Protein AF-A0A9E1K4U1-F1 (afdb_monomer)

Sequence (122 aa):
MTLLNNILPEIRRSKLKTLLKRDQIVRVLEAHNGLSGIIANNARVEGQTNEVQVQREFDAIWESSLTDSASKGHPDIEVISFDSRLQSINEILVNTEVGQNYGSVLENVKNVPIIFDSDQNT

pLDDT: mean 82.98, std 15.94, range [36.84, 95.88]

Solvent-accessible surface area (backbone atoms only — not comparable to full-atom values): 7308 Å² total; per-residue (Å²): 134,58,101,72,63,89,73,56,70,67,57,35,52,52,50,46,56,52,51,73,69,43,101,57,89,79,40,67,35,72,32,65,33,32,68,43,26,37,47,40,69,65,48,68,48,78,48,70,55,96,90,39,81,42,77,47,59,46,61,30,36,32,33,46,62,56,51,42,23,46,76,73,75,38,72,77,72,78,76,66,50,69,69,58,51,52,46,37,52,48,39,22,46,54,51,47,60,34,41,74,62,88,87,46,86,56,92,74,59,79,69,64,27,78,47,66,66,70,87,68,87,123

Structure (mmCIF, N/CA/C/O backbone):
data_AF-A0A9E1K4U1-F1
#
_entry.id   AF-A0A9E1K4U1-F1
#
loop_
_atom_site.group_PDB
_atom_site.id
_atom_site.type_symbol
_atom_site.label_atom_id
_atom_site.label_alt_id
_atom_site.label_comp_id
_atom_site.label_asym_id
_atom_site.label_entity_id
_atom_site.label_seq_id
_atom_site.pdbx_PDB_ins_code
_atom_site.Cartn_x
_atom_site.Cartn_y
_atom_site.Cartn_z
_atom_site.occupancy
_atom_site.B_iso_or_equiv
_atom_site.auth_seq_id
_atom_site.auth_comp_id
_atom_site.auth_asym_id
_atom_site.auth_atom_id
_atom_site.pdbx_PDB_model_num
ATOM 1 N N . MET A 1 1 ? 11.785 -14.993 -0.255 1.00 37.97 1 MET A N 1
ATOM 2 C CA . MET A 1 1 ? 11.819 -14.657 1.181 1.00 37.97 1 MET A CA 1
ATOM 3 C C . MET A 1 1 ? 13.282 -14.482 1.565 1.00 37.97 1 MET A C 1
ATOM 5 O O . MET A 1 1 ? 13.972 -15.458 1.821 1.00 37.97 1 MET A O 1
ATOM 9 N N . THR A 1 2 ? 13.803 -13.268 1.429 1.00 36.84 2 THR A N 1
ATOM 10 C CA . THR A 1 2 ? 15.155 -12.900 1.875 1.00 36.84 2 THR A CA 1
ATOM 11 C C . THR A 1 2 ? 15.116 -12.660 3.383 1.00 36.84 2 THR A C 1
ATOM 13 O O . THR A 1 2 ? 14.102 -12.194 3.891 1.00 36.84 2 THR A O 1
ATOM 16 N N . LEU A 1 3 ? 16.215 -12.937 4.091 1.00 46.34 3 LEU A N 1
ATOM 17 C CA . LEU A 1 3 ? 16.369 -12.801 5.556 1.00 46.34 3 LEU A CA 1
ATOM 18 C C . LEU A 1 3 ? 16.102 -11.385 6.126 1.00 46.34 3 LEU A C 1
ATOM 20 O O . LEU A 1 3 ? 16.249 -11.169 7.323 1.00 46.34 3 LEU A O 1
ATOM 24 N N . LEU A 1 4 ? 15.742 -10.422 5.275 1.00 54.44 4 LEU A N 1
ATOM 25 C CA . LEU A 1 4 ? 15.405 -9.045 5.630 1.00 54.44 4 LEU A CA 1
ATOM 26 C C . LEU A 1 4 ? 13.891 -8.827 5.806 1.00 54.44 4 LEU A C 1
ATOM 28 O O . LEU A 1 4 ? 13.509 -7.927 6.543 1.00 54.44 4 LEU A O 1
ATOM 32 N N . ASN A 1 5 ? 13.033 -9.661 5.202 1.00 56.22 5 ASN A N 1
ATOM 33 C CA . ASN A 1 5 ? 11.575 -9.517 5.299 1.00 56.22 5 ASN A CA 1
ATOM 34 C C . ASN A 1 5 ? 11.003 -10.579 6.242 1.00 56.22 5 ASN A C 1
ATOM 36 O O . ASN A 1 5 ? 10.775 -11.726 5.849 1.00 56.22 5 ASN A O 1
ATOM 40 N N . ASN A 1 6 ? 10.762 -10.187 7.493 1.00 68.31 6 ASN A N 1
ATOM 41 C CA . ASN A 1 6 ? 10.252 -11.078 8.542 1.00 68.31 6 ASN A CA 1
ATOM 42 C C . ASN A 1 6 ? 8.723 -11.217 8.539 1.00 68.31 6 ASN A C 1
ATOM 44 O O . ASN A 1 6 ? 8.168 -11.953 9.356 1.00 68.31 6 ASN A O 1
ATOM 48 N N . ILE A 1 7 ? 8.022 -10.520 7.642 1.00 76.38 7 ILE A N 1
ATOM 49 C CA . ILE A 1 7 ? 6.566 -10.586 7.551 1.00 76.38 7 ILE A CA 1
ATOM 50 C C . ILE A 1 7 ? 6.155 -11.442 6.354 1.00 76.38 7 ILE A C 1
ATOM 52 O O . ILE A 1 7 ? 6.415 -11.119 5.194 1.00 76.38 7 ILE A O 1
ATOM 56 N N . LEU A 1 8 ? 5.432 -12.521 6.647 1.00 84.56 8 LEU A N 1
ATOM 57 C CA . LEU A 1 8 ? 4.878 -13.409 5.633 1.00 84.56 8 LEU A CA 1
ATOM 58 C C . LEU A 1 8 ? 3.731 -12.736 4.852 1.00 84.56 8 LEU A C 1
ATOM 60 O O . LEU A 1 8 ? 2.877 -12.079 5.465 1.00 84.56 8 LEU A O 1
ATOM 64 N N . PRO A 1 9 ? 3.632 -12.940 3.523 1.00 86.00 9 PRO A N 1
ATOM 65 C CA . PRO A 1 9 ? 2.517 -12.440 2.715 1.00 86.00 9 PRO A CA 1
ATOM 66 C C . PRO A 1 9 ? 1.131 -12.813 3.267 1.00 86.00 9 PRO A C 1
ATOM 68 O O . PRO A 1 9 ? 0.192 -12.021 3.199 1.00 86.00 9 PRO A O 1
ATOM 71 N N . GLU A 1 10 ? 0.998 -13.995 3.867 1.00 90.00 10 GLU A N 1
ATOM 72 C CA . GLU A 1 10 ? -0.232 -14.501 4.486 1.00 90.00 10 GLU A CA 1
ATOM 73 C C . GLU A 1 10 ? -0.722 -13.582 5.613 1.00 90.00 10 GLU A C 1
ATOM 75 O O . GLU A 1 10 ? -1.925 -13.334 5.736 1.00 90.00 10 GLU A O 1
ATOM 80 N N . ILE A 1 11 ? 0.207 -13.033 6.403 1.00 89.12 11 ILE A N 1
ATOM 81 C CA . ILE A 1 11 ? -0.097 -12.124 7.514 1.00 89.12 11 ILE A CA 1
ATOM 82 C C . ILE A 1 11 ? -0.676 -10.818 6.961 1.00 89.12 11 ILE A C 1
ATOM 84 O O . ILE A 1 11 ? -1.719 -10.356 7.430 1.00 89.12 11 ILE A O 1
ATOM 88 N N . ARG A 1 12 ? -0.059 -10.255 5.913 1.00 89.38 12 ARG A N 1
ATOM 89 C CA . ARG A 1 12 ? -0.558 -9.041 5.241 1.00 89.38 12 ARG A CA 1
ATOM 90 C C . ARG A 1 12 ? -1.929 -9.238 4.621 1.00 89.38 12 ARG A C 1
ATOM 92 O O . ARG A 1 12 ? -2.818 -8.415 4.838 1.00 89.38 12 ARG A O 1
ATOM 99 N N . ARG A 1 13 ? -2.124 -10.344 3.896 1.00 92.8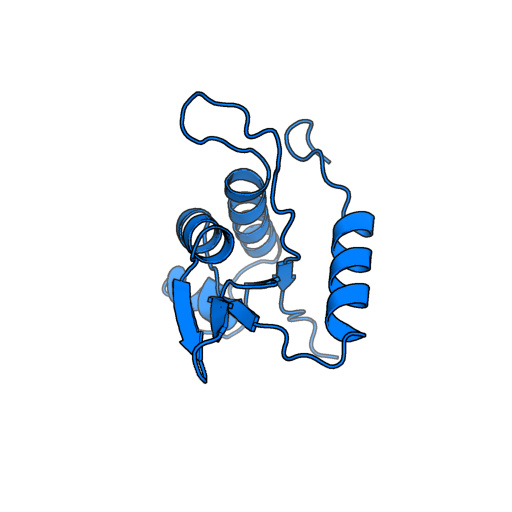8 13 ARG A N 1
ATOM 100 C CA . ARG A 1 13 ? -3.419 -10.673 3.280 1.00 92.88 13 ARG A CA 1
ATOM 101 C C . ARG A 1 13 ? -4.514 -10.827 4.334 1.00 92.88 13 ARG A C 1
ATOM 103 O O . ARG A 1 13 ? -5.618 -10.320 4.147 1.00 92.88 13 ARG A O 1
ATOM 110 N N . SER A 1 14 ? -4.212 -11.471 5.463 1.00 93.38 14 SER A N 1
ATOM 111 C CA . SER A 1 14 ? -5.151 -11.600 6.585 1.00 93.38 14 SER A CA 1
ATOM 112 C C . SER A 1 14 ? -5.516 -10.241 7.198 1.00 93.38 14 SER A C 1
ATOM 114 O O . SER A 1 14 ? -6.691 -9.965 7.469 1.00 93.38 14 SER A O 1
ATOM 116 N N . LYS A 1 15 ? -4.531 -9.348 7.353 1.00 92.44 15 LYS A N 1
ATOM 117 C CA . LYS A 1 15 ? -4.756 -7.987 7.849 1.00 92.44 15 LYS A CA 1
ATOM 118 C C . LYS A 1 15 ? -5.634 -7.170 6.901 1.00 92.44 15 LYS A C 1
ATOM 120 O O . LYS A 1 15 ? -6.614 -6.590 7.362 1.00 92.44 15 LYS A O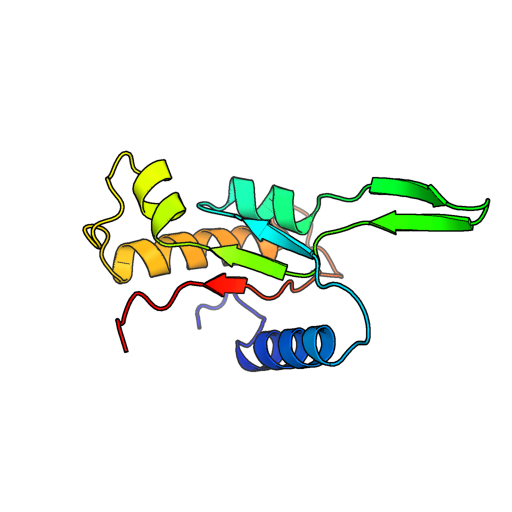 1
ATOM 125 N N . LEU A 1 16 ? -5.360 -7.194 5.595 1.00 94.25 16 LEU A N 1
ATOM 126 C CA . LEU A 1 16 ? -6.208 -6.537 4.594 1.00 94.25 16 LEU A CA 1
ATOM 127 C C . LEU A 1 16 ? -7.641 -7.082 4.625 1.00 94.25 16 LEU A C 1
ATOM 129 O O . LEU A 1 16 ? -8.593 -6.311 4.683 1.00 94.25 16 LEU A O 1
ATOM 133 N N . LYS A 1 17 ? -7.807 -8.409 4.687 1.00 95.12 17 LYS A N 1
ATOM 134 C CA . LYS A 1 17 ? -9.127 -9.047 4.820 1.00 95.12 17 LYS A CA 1
ATOM 135 C C . LYS A 1 17 ? -9.877 -8.571 6.065 1.00 95.12 17 LYS A C 1
ATOM 137 O O . LYS A 1 17 ? -11.095 -8.451 6.036 1.00 95.12 17 LYS A O 1
ATOM 142 N N . THR A 1 18 ? -9.162 -8.324 7.159 1.00 94.88 18 THR A N 1
ATOM 143 C CA . THR A 1 18 ? -9.746 -7.804 8.399 1.00 94.88 18 THR A CA 1
ATOM 144 C C . THR A 1 18 ? -10.152 -6.342 8.248 1.00 94.88 18 THR A C 1
ATOM 146 O O . THR A 1 18 ? -11.244 -5.991 8.677 1.00 94.88 18 THR A O 1
ATOM 149 N N . LEU A 1 19 ? -9.319 -5.512 7.609 1.00 94.06 19 LEU A N 1
ATOM 150 C CA . LEU A 1 19 ? -9.633 -4.111 7.309 1.00 94.06 19 LEU A CA 1
ATOM 151 C C . LEU A 1 19 ? -10.887 -3.990 6.436 1.00 94.06 19 LEU A C 1
ATOM 153 O O . LEU A 1 19 ? -11.806 -3.272 6.803 1.00 94.06 19 LEU A O 1
ATOM 157 N N . LEU A 1 20 ? -10.972 -4.769 5.354 1.00 94.06 20 LEU A N 1
ATOM 158 C CA . LEU A 1 20 ? -12.113 -4.763 4.428 1.00 94.06 20 LEU A CA 1
ATOM 159 C C . LEU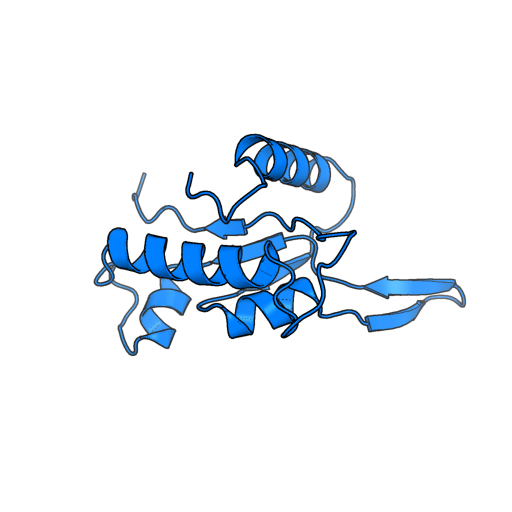 A 1 20 ? -13.419 -5.294 5.039 1.00 94.06 20 LEU A C 1
ATOM 161 O O . LEU A 1 20 ? -14.494 -5.035 4.512 1.00 94.06 20 LEU A O 1
ATOM 165 N N . LYS A 1 21 ? -13.343 -6.066 6.129 1.00 95.75 21 LYS A N 1
ATOM 166 C CA . LYS A 1 21 ? -14.520 -6.569 6.855 1.00 95.75 21 LYS A CA 1
ATOM 167 C C . LYS A 1 21 ? -15.058 -5.592 7.898 1.00 95.75 21 LYS A C 1
ATOM 169 O O . LYS A 1 21 ? -16.126 -5.846 8.452 1.00 95.75 21 LYS A O 1
ATOM 174 N N . ARG A 1 22 ? -14.304 -4.547 8.241 1.00 92.94 22 ARG A N 1
ATOM 175 C CA . ARG A 1 22 ? -14.757 -3.530 9.194 1.00 92.94 22 ARG A CA 1
ATOM 176 C C . ARG A 1 22 ? -15.757 -2.615 8.498 1.00 92.94 22 ARG A C 1
ATOM 178 O O . ARG A 1 22 ? -15.594 -2.305 7.326 1.00 92.94 22 ARG A O 1
ATOM 185 N N . ASP A 1 23 ? -16.741 -2.131 9.246 1.00 84.69 23 ASP A N 1
ATOM 186 C CA . ASP A 1 23 ? -17.700 -1.126 8.772 1.00 84.69 23 ASP A CA 1
ATOM 187 C C . ASP A 1 23 ? -17.080 0.287 8.819 1.00 84.69 23 ASP A C 1
ATOM 189 O O . ASP A 1 23 ? -17.559 1.204 9.484 1.00 84.69 23 ASP A O 1
ATOM 193 N N . GLN A 1 24 ? -15.891 0.423 8.225 1.00 89.19 24 GLN A N 1
ATOM 194 C CA . GLN A 1 24 ? -15.080 1.636 8.227 1.00 89.19 24 GLN A CA 1
ATOM 195 C C . GLN A 1 24 ? -14.373 1.800 6.882 1.00 89.19 24 GLN A C 1
ATOM 197 O O . GLN A 1 24 ? -13.974 0.830 6.243 1.00 89.19 24 GLN A O 1
ATOM 202 N N . ILE A 1 25 ? -14.174 3.054 6.477 1.00 91.88 25 ILE A N 1
ATOM 203 C CA . ILE A 1 25 ? -13.410 3.387 5.272 1.00 91.88 25 ILE A CA 1
ATOM 204 C C . ILE A 1 25 ? -11.944 3.000 5.485 1.00 91.88 25 ILE A C 1
ATOM 206 O O . ILE A 1 25 ? -11.304 3.512 6.405 1.00 91.88 25 ILE A O 1
ATOM 210 N N . VAL A 1 26 ? -11.417 2.160 4.593 1.00 94.62 26 VAL A N 1
ATOM 211 C CA . VAL A 1 26 ? -9.986 1.850 4.498 1.00 94.62 26 VAL A CA 1
ATOM 212 C C . VAL A 1 26 ? -9.301 2.978 3.731 1.00 94.62 26 VAL A C 1
ATOM 214 O O . VAL A 1 26 ? -9.620 3.224 2.567 1.00 94.62 26 VAL A O 1
ATOM 217 N N . ARG A 1 27 ? -8.370 3.684 4.376 1.00 95.06 27 ARG A N 1
ATOM 218 C CA . ARG A 1 27 ? -7.596 4.756 3.736 1.00 95.06 27 ARG A CA 1
ATOM 219 C C . ARG A 1 27 ? -6.318 4.187 3.155 1.00 95.06 27 ARG A C 1
ATOM 221 O O . ARG A 1 27 ? -5.502 3.625 3.880 1.00 95.06 27 ARG A O 1
ATOM 228 N N . VAL A 1 28 ? -6.132 4.379 1.860 1.00 95.81 28 VAL A N 1
ATOM 229 C CA . VAL A 1 28 ? -4.969 3.879 1.129 1.00 95.81 28 VAL A CA 1
ATOM 230 C C . VAL A 1 28 ? -4.217 5.069 0.548 1.00 95.81 28 VAL A C 1
ATOM 232 O O . VAL A 1 28 ? -4.854 5.980 0.020 1.00 95.81 28 VAL A O 1
ATOM 235 N N . LEU A 1 29 ? -2.888 5.087 0.680 1.00 95.88 29 LEU A N 1
ATOM 236 C CA . LEU A 1 29 ? -2.038 6.067 0.000 1.00 95.88 29 LEU A CA 1
ATOM 237 C C . LEU A 1 29 ? -1.166 5.370 -1.033 1.00 95.88 29 LEU A C 1
ATOM 239 O O . LEU A 1 29 ? -0.652 4.281 -0.787 1.00 95.88 29 LEU A O 1
ATOM 243 N N . GLU A 1 30 ? -0.997 6.024 -2.170 1.00 95.12 30 GLU A N 1
ATOM 244 C CA . GLU A 1 30 ? -0.155 5.528 -3.244 1.00 95.12 30 GLU A CA 1
ATOM 245 C C . GLU A 1 30 ? 1.339 5.682 -2.927 1.00 95.12 30 GLU A C 1
ATOM 247 O O . GLU A 1 30 ? 1.771 6.704 -2.386 1.00 95.12 30 GLU A O 1
ATOM 252 N N . ALA A 1 31 ? 2.128 4.668 -3.274 1.00 94.94 31 ALA A N 1
ATOM 253 C CA . ALA A 1 31 ? 3.581 4.679 -3.196 1.00 94.94 31 ALA A CA 1
ATOM 254 C C . ALA A 1 31 ? 4.182 4.027 -4.445 1.00 94.94 31 ALA A C 1
ATOM 256 O O . ALA A 1 31 ? 3.719 2.986 -4.894 1.00 94.94 31 ALA A O 1
ATOM 257 N N . HIS A 1 32 ? 5.245 4.636 -4.964 1.00 92.31 32 HIS A N 1
ATOM 258 C CA . HIS A 1 32 ? 5.936 4.243 -6.200 1.00 92.31 32 HIS A CA 1
ATOM 259 C C . HIS A 1 32 ? 7.462 4.114 -5.997 1.00 92.31 32 HIS A C 1
ATOM 261 O O . HIS A 1 32 ? 8.220 4.020 -6.954 1.00 92.31 32 HIS A O 1
ATOM 267 N N . ASN A 1 33 ? 7.940 4.174 -4.745 1.00 91.62 33 ASN A N 1
ATOM 268 C CA . ASN A 1 33 ? 9.329 3.919 -4.328 1.00 91.62 33 ASN A CA 1
ATOM 269 C C . ASN A 1 33 ? 9.427 3.810 -2.791 1.00 91.62 33 ASN A C 1
ATOM 271 O O . ASN A 1 33 ? 8.471 4.104 -2.067 1.00 91.62 33 ASN A O 1
ATOM 275 N N . GLY A 1 34 ? 10.606 3.461 -2.266 1.00 89.81 34 GLY A N 1
ATOM 276 C CA . GLY A 1 34 ? 10.839 3.355 -0.818 1.00 89.81 34 GLY A CA 1
ATOM 277 C C . GLY A 1 34 ? 10.492 4.620 -0.013 1.00 89.81 34 GLY A C 1
ATOM 278 O O . GLY A 1 34 ? 9.901 4.516 1.061 1.00 89.81 34 GLY A O 1
ATOM 279 N N . LEU A 1 35 ? 10.790 5.818 -0.534 1.00 91.56 35 LEU A N 1
ATOM 280 C CA . LEU A 1 35 ? 10.528 7.088 0.160 1.00 91.56 35 LEU A CA 1
ATOM 281 C C . LEU A 1 35 ? 9.026 7.360 0.322 1.00 91.56 35 LEU A C 1
ATOM 283 O O . LEU A 1 35 ? 8.562 7.665 1.422 1.00 91.56 35 LEU A O 1
ATOM 287 N N . SER A 1 36 ? 8.261 7.230 -0.762 1.00 93.94 36 SER A N 1
ATOM 288 C CA . SER A 1 36 ? 6.799 7.357 -0.723 1.00 93.94 36 SER A CA 1
ATOM 289 C C . SER A 1 36 ? 6.165 6.284 0.171 1.00 93.94 36 SER A C 1
ATOM 291 O O . SER A 1 36 ? 5.245 6.594 0.927 1.00 93.94 36 SER A O 1
ATOM 293 N N . GLY A 1 37 ? 6.731 5.071 0.198 1.00 92.50 37 GLY A N 1
ATOM 294 C CA . GLY A 1 37 ? 6.355 4.010 1.134 1.00 92.50 37 GLY A CA 1
ATOM 295 C C . GLY A 1 37 ? 6.525 4.402 2.607 1.00 92.50 37 GLY A C 1
ATOM 296 O O . GLY A 1 37 ? 5.599 4.226 3.401 1.00 92.50 37 GLY A O 1
ATOM 297 N N . ILE A 1 38 ? 7.669 4.992 2.978 1.00 90.69 38 ILE A N 1
ATOM 298 C CA . ILE A 1 38 ? 7.923 5.500 4.341 1.00 90.69 38 ILE A CA 1
ATOM 299 C C . ILE A 1 38 ? 6.900 6.576 4.716 1.00 90.69 38 ILE A C 1
ATOM 301 O O . ILE A 1 38 ? 6.347 6.543 5.819 1.00 90.69 38 ILE A O 1
ATOM 305 N N . ILE A 1 39 ? 6.635 7.521 3.807 1.00 92.12 39 ILE A N 1
ATOM 306 C CA . ILE A 1 39 ? 5.666 8.599 4.035 1.00 92.12 39 ILE A CA 1
ATOM 307 C C . ILE A 1 39 ? 4.273 8.009 4.266 1.00 92.12 39 ILE A C 1
ATOM 309 O O . ILE A 1 39 ? 3.657 8.309 5.286 1.00 92.12 39 ILE A O 1
ATOM 313 N N . ALA A 1 40 ? 3.800 7.131 3.380 1.00 93.81 40 ALA A N 1
ATOM 314 C CA . ALA A 1 40 ? 2.500 6.476 3.509 1.00 93.81 40 ALA A CA 1
ATOM 315 C C . ALA A 1 40 ? 2.368 5.684 4.820 1.00 93.81 40 ALA A C 1
ATOM 317 O O . ALA A 1 40 ? 1.336 5.741 5.490 1.00 93.81 40 ALA A O 1
ATOM 318 N N . ASN A 1 41 ? 3.428 4.977 5.218 1.00 91.19 41 ASN A N 1
ATOM 319 C CA . ASN A 1 41 ? 3.434 4.163 6.429 1.00 91.19 41 ASN A CA 1
ATOM 320 C C . ASN A 1 41 ? 3.343 5.010 7.711 1.00 91.19 41 ASN A C 1
ATOM 322 O O . ASN A 1 41 ? 2.596 4.650 8.629 1.00 91.19 41 ASN A O 1
ATOM 326 N N . ASN A 1 42 ? 4.081 6.125 7.757 1.00 89.69 42 ASN A N 1
ATOM 327 C CA . ASN A 1 42 ? 4.295 6.927 8.966 1.00 89.69 42 ASN A CA 1
ATOM 328 C C . ASN A 1 42 ? 3.401 8.172 9.066 1.00 89.69 42 ASN A C 1
ATOM 330 O O . ASN A 1 42 ? 3.290 8.744 10.151 1.00 89.69 42 ASN A O 1
ATOM 334 N N . ALA A 1 43 ? 2.778 8.611 7.968 1.00 92.44 43 ALA A N 1
ATOM 335 C CA . ALA A 1 43 ? 1.907 9.778 7.972 1.00 92.44 43 ALA A CA 1
ATOM 336 C C . ALA A 1 43 ? 0.742 9.584 8.952 1.00 92.44 43 ALA A C 1
ATOM 338 O O . ALA A 1 43 ? -0.067 8.657 8.839 1.00 92.44 43 ALA A O 1
ATOM 339 N N . ARG A 1 44 ? 0.670 10.499 9.917 1.00 92.00 44 ARG A N 1
ATOM 340 C CA . ARG A 1 44 ? -0.303 10.498 11.001 1.00 92.00 44 ARG A CA 1
ATOM 341 C C . ARG A 1 44 ? -0.714 11.928 11.295 1.00 92.00 44 ARG A C 1
ATOM 343 O O . ARG A 1 44 ? 0.135 12.799 11.461 1.00 92.00 44 ARG A O 1
ATOM 350 N N . VAL A 1 45 ? -2.017 12.151 11.382 1.00 93.12 45 VAL A N 1
ATOM 351 C CA . VAL A 1 45 ? -2.598 13.437 11.765 1.00 93.12 45 VAL A CA 1
ATOM 352 C C . VAL A 1 45 ? -3.470 13.226 12.990 1.00 93.12 45 VAL A C 1
ATOM 354 O O . VAL A 1 45 ? -4.362 12.377 12.989 1.00 93.12 45 VAL A O 1
ATOM 357 N N . GLU A 1 46 ? -3.208 14.008 14.027 1.00 94.31 46 GLU A N 1
ATOM 358 C CA . GLU A 1 46 ? -4.075 14.131 15.194 1.00 94.31 46 GLU A CA 1
ATOM 359 C C . GLU A 1 46 ? -4.982 15.350 15.020 1.00 94.31 46 GLU A C 1
ATOM 361 O O . GLU A 1 46 ? -4.569 16.382 14.487 1.00 94.31 46 GLU A O 1
ATOM 366 N N . GLY A 1 47 ? -6.229 15.238 15.456 1.00 90.94 47 GLY A N 1
ATOM 367 C CA . GLY A 1 47 ? -7.181 16.338 15.433 1.00 90.94 47 GLY A CA 1
ATOM 368 C C . GLY A 1 47 ? -8.387 16.053 16.313 1.00 90.94 47 GLY A C 1
ATOM 369 O O . GLY A 1 47 ? -8.434 15.052 17.022 1.00 90.94 47 GLY A O 1
ATOM 370 N N . GLN A 1 48 ? -9.387 16.926 16.244 1.00 91.38 48 GLN A N 1
ATOM 371 C CA . GLN A 1 48 ? -10.630 16.776 16.994 1.00 91.38 48 GLN A CA 1
ATOM 372 C C . GLN A 1 48 ? -11.830 16.766 16.049 1.00 91.38 48 GLN A C 1
ATOM 374 O O . GLN A 1 48 ? -11.904 17.555 15.106 1.00 91.38 48 GLN A O 1
ATOM 379 N N . THR A 1 49 ? -12.786 15.877 16.303 1.00 88.25 49 THR A N 1
ATOM 380 C CA . THR A 1 49 ? -14.107 15.892 15.665 1.00 88.25 49 THR A CA 1
ATOM 381 C C . THR A 1 49 ? -15.161 15.801 16.757 1.00 88.25 49 THR A C 1
ATOM 383 O O . THR A 1 49 ? -15.090 14.908 17.594 1.00 88.25 49 THR A O 1
ATOM 386 N N . ASN A 1 50 ? -16.106 16.744 16.793 1.00 90.62 50 ASN A N 1
ATOM 387 C CA . ASN A 1 50 ? -17.126 16.818 17.847 1.00 90.62 50 ASN A CA 1
ATOM 388 C C . ASN A 1 50 ? -16.527 16.701 19.265 1.00 90.62 50 ASN A C 1
ATOM 390 O O . ASN A 1 50 ? -17.017 15.921 20.074 1.00 90.62 50 ASN A O 1
ATOM 394 N N . GLU A 1 51 ? -15.419 17.409 19.524 1.00 91.38 51 GLU A N 1
ATOM 395 C CA . GLU A 1 51 ? -14.666 17.389 20.798 1.00 91.38 51 GLU A CA 1
ATOM 396 C C . GLU A 1 51 ? -13.986 16.048 21.151 1.00 91.38 51 GLU A C 1
ATOM 398 O O . GLU A 1 51 ? -13.291 15.941 22.161 1.00 91.38 51 GLU A O 1
ATOM 403 N N . VAL A 1 52 ? -14.096 15.033 20.291 1.00 91.44 52 VAL A N 1
ATOM 404 C CA . VAL A 1 52 ? -13.408 13.746 20.431 1.00 91.44 52 VAL A CA 1
ATOM 405 C C . VAL A 1 52 ? -12.077 13.792 19.688 1.00 91.44 52 VAL A C 1
ATOM 407 O O . VAL A 1 52 ? -12.019 14.138 18.505 1.00 91.44 52 VAL A O 1
ATOM 410 N N . GLN A 1 53 ? -10.998 13.412 20.376 1.00 92.06 53 GLN A N 1
ATOM 411 C CA . GLN A 1 53 ? -9.682 13.238 19.762 1.00 92.06 53 GLN A CA 1
ATOM 412 C C . GLN A 1 53 ? -9.735 12.125 18.715 1.00 92.06 53 GLN A C 1
ATOM 414 O O . GLN A 1 53 ? -10.160 11.004 18.996 1.00 92.06 53 GLN A O 1
ATOM 419 N N . VAL A 1 54 ? -9.281 12.429 17.505 1.00 91.69 54 VAL A N 1
ATOM 420 C CA . VAL A 1 54 ? -9.191 11.479 16.402 1.00 91.69 54 VAL A CA 1
ATOM 421 C C . VAL A 1 54 ? -7.792 11.473 15.823 1.00 91.69 54 VAL A C 1
ATOM 423 O O . VAL A 1 54 ? -7.198 12.509 15.537 1.00 91.69 54 VAL A O 1
ATOM 426 N N . GLN A 1 55 ? -7.290 10.268 15.603 1.00 91.25 55 GLN A N 1
ATOM 427 C CA . GLN A 1 55 ? -6.065 10.019 14.870 1.00 91.25 55 GLN A CA 1
ATOM 428 C C . GLN A 1 55 ? -6.432 9.455 13.502 1.00 91.25 55 GLN A C 1
ATOM 430 O O . GLN A 1 55 ? -7.227 8.519 13.398 1.00 91.25 55 GLN A O 1
ATOM 435 N N . ARG A 1 56 ? -5.847 10.021 12.449 1.00 91.81 56 ARG A N 1
ATOM 436 C CA . ARG A 1 56 ? -5.957 9.508 11.085 1.00 91.81 56 ARG A CA 1
ATOM 437 C C . ARG A 1 56 ? -4.584 9.102 10.586 1.00 91.81 56 ARG A C 1
ATOM 439 O O . ARG A 1 56 ? -3.619 9.848 10.717 1.00 91.81 56 ARG A O 1
ATOM 446 N N . GLU A 1 57 ? -4.539 7.929 9.987 1.00 93.50 57 GLU A N 1
ATOM 447 C CA . GLU A 1 57 ? -3.379 7.354 9.325 1.00 93.50 57 GLU A CA 1
ATOM 448 C C . GLU A 1 57 ? -3.860 6.530 8.129 1.00 93.50 57 GLU A C 1
ATOM 450 O O . GLU A 1 57 ? -5.063 6.291 7.978 1.00 93.50 57 GLU A O 1
ATOM 455 N N . PHE A 1 58 ? -2.928 6.117 7.275 1.00 95.00 58 PHE A N 1
ATOM 456 C CA . PHE A 1 58 ? -3.232 5.193 6.188 1.00 95.00 58 PHE A CA 1
ATOM 457 C C . PHE A 1 58 ? -3.203 3.747 6.687 1.00 95.00 58 PHE A C 1
ATOM 459 O O . PHE A 1 58 ? -2.310 3.349 7.446 1.00 95.00 58 PHE A O 1
ATOM 466 N N . ASP A 1 59 ? -4.203 2.985 6.256 1.00 94.56 59 ASP A N 1
ATOM 467 C CA . ASP A 1 59 ? -4.453 1.593 6.621 1.00 94.56 59 ASP A CA 1
ATOM 468 C C . ASP A 1 59 ? -3.740 0.612 5.681 1.00 94.56 59 ASP A C 1
ATOM 470 O O . ASP A 1 59 ? -3.430 -0.510 6.089 1.00 94.56 59 ASP A O 1
ATOM 474 N N . ALA A 1 60 ? -3.492 1.031 4.436 1.00 94.88 60 ALA A N 1
ATOM 475 C CA . ALA A 1 60 ? -2.816 0.272 3.388 1.00 94.88 60 ALA A CA 1
ATOM 476 C C . ALA A 1 60 ? -1.991 1.198 2.470 1.00 94.88 60 ALA A C 1
ATOM 478 O O . ALA A 1 60 ? -2.175 2.418 2.465 1.00 94.88 60 ALA A O 1
ATOM 479 N N . ILE A 1 61 ? -1.107 0.596 1.677 1.00 95.50 61 ILE A N 1
ATOM 480 C CA . ILE A 1 61 ? -0.372 1.238 0.583 1.00 95.50 61 ILE A CA 1
ATOM 481 C C . ILE A 1 61 ? -0.916 0.703 -0.745 1.00 95.50 61 ILE A C 1
ATOM 483 O O . ILE A 1 61 ? -1.180 -0.497 -0.855 1.00 95.50 61 ILE A O 1
ATOM 487 N N . TRP A 1 62 ? -1.080 1.584 -1.729 1.00 95.69 62 TRP A N 1
ATOM 488 C CA . TRP A 1 62 ? -1.417 1.236 -3.109 1.00 95.69 62 TRP A CA 1
ATOM 489 C C . TRP A 1 62 ? -0.189 1.423 -3.999 1.00 95.69 62 TRP A C 1
ATOM 491 O O . TRP A 1 62 ? 0.487 2.442 -3.902 1.00 95.69 62 TRP A O 1
ATOM 501 N N . GLU A 1 63 ? 0.097 0.459 -4.856 1.00 93.25 63 GLU A N 1
ATOM 502 C CA . GLU A 1 63 ? 1.116 0.559 -5.897 1.00 93.25 63 GLU A CA 1
ATOM 503 C C . GLU A 1 63 ? 0.402 0.359 -7.238 1.00 93.25 63 GLU A C 1
ATOM 505 O O . GLU A 1 63 ? -0.121 -0.718 -7.519 1.00 93.25 63 GLU A O 1
ATOM 510 N N . SER A 1 64 ? 0.257 1.435 -8.014 1.00 90.31 64 SER A N 1
ATOM 511 C CA . SER A 1 64 ? -0.370 1.372 -9.337 1.00 90.31 64 SER A CA 1
ATOM 512 C C . SER A 1 64 ? 0.685 1.293 -10.421 1.00 90.31 64 SER A C 1
ATOM 514 O O . SER A 1 64 ? 1.678 2.021 -10.384 1.00 90.31 64 SER A O 1
ATOM 516 N N . SER A 1 65 ? 0.402 0.505 -11.450 1.00 88.12 65 SER A N 1
ATOM 517 C CA . SER A 1 65 ? 1.185 0.482 -12.682 1.00 88.12 65 SER A CA 1
ATOM 518 C C . SER A 1 65 ? 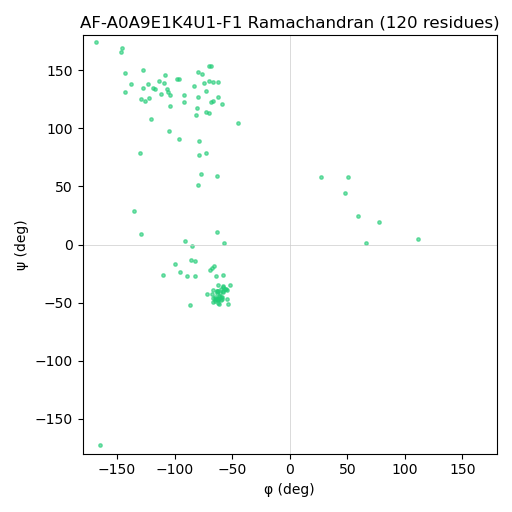1.285 1.856 -13.342 1.00 88.12 65 SER A C 1
ATOM 520 O O . SER A 1 65 ? 2.379 2.250 -13.748 1.00 88.12 65 SER A O 1
ATOM 522 N N . LEU A 1 66 ? 0.196 2.635 -13.316 1.00 89.88 66 LEU A N 1
ATOM 523 C CA . LEU A 1 66 ? 0.167 4.031 -13.756 1.00 89.88 66 LEU A CA 1
ATOM 524 C C . LEU A 1 66 ? 1.232 4.896 -13.066 1.00 89.88 66 LEU A C 1
ATOM 526 O O . LEU A 1 66 ? 1.965 5.631 -13.731 1.00 89.88 66 LEU A O 1
ATOM 530 N N . THR A 1 67 ? 1.318 4.869 -11.732 1.00 89.88 67 THR A N 1
ATOM 531 C CA . THR A 1 67 ? 2.282 5.735 -11.028 1.00 89.88 67 THR A CA 1
ATOM 532 C C . THR A 1 67 ? 3.683 5.173 -10.989 1.00 89.88 67 THR A C 1
ATOM 534 O O . THR A 1 67 ? 4.640 5.950 -11.001 1.00 89.88 67 THR A O 1
ATOM 537 N N . ASP A 1 68 ? 3.829 3.855 -11.048 1.00 89.12 68 ASP A N 1
ATOM 538 C CA . ASP A 1 68 ? 5.120 3.216 -11.238 1.00 89.12 68 ASP A CA 1
ATOM 539 C C . ASP A 1 68 ? 5.725 3.610 -12.595 1.00 89.12 68 ASP A C 1
ATOM 541 O O . ASP A 1 68 ? 6.858 4.100 -12.641 1.00 89.12 68 ASP A O 1
ATOM 545 N N . SER A 1 69 ? 4.952 3.541 -13.688 1.00 90.31 69 SER A N 1
ATOM 546 C CA . SER A 1 69 ? 5.404 3.985 -15.010 1.00 90.31 69 SER A CA 1
ATOM 547 C C . SER A 1 69 ? 5.660 5.491 -15.047 1.00 90.31 69 SER A C 1
ATOM 549 O O . SER A 1 69 ? 6.730 5.918 -15.489 1.00 90.31 69 SER A O 1
ATOM 551 N N . ALA A 1 70 ? 4.737 6.306 -14.525 1.00 91.75 70 ALA A N 1
ATOM 552 C CA . ALA A 1 70 ? 4.875 7.759 -14.529 1.00 91.75 70 ALA A CA 1
ATOM 553 C C . ALA A 1 70 ? 6.095 8.230 -13.722 1.00 91.75 70 ALA A C 1
ATOM 555 O O . ALA A 1 70 ? 6.817 9.121 -14.173 1.00 91.75 70 ALA A O 1
ATOM 556 N N . SER A 1 71 ? 6.379 7.607 -12.571 1.00 91.12 71 SER A N 1
ATOM 557 C CA . SER A 1 71 ? 7.551 7.937 -11.744 1.00 91.12 71 SER A CA 1
ATOM 558 C C . SER A 1 71 ? 8.880 7.655 -12.455 1.00 91.12 71 SER A C 1
ATOM 560 O O . SER A 1 71 ? 9.878 8.331 -12.204 1.00 91.12 71 SER A O 1
ATOM 562 N N . LYS A 1 72 ? 8.870 6.704 -13.395 1.00 91.38 72 LYS A N 1
ATOM 563 C CA . LYS A 1 72 ? 9.999 6.337 -14.257 1.00 91.38 72 LYS A CA 1
ATOM 564 C C . LYS A 1 72 ? 10.017 7.122 -15.579 1.00 91.38 72 LYS A C 1
ATOM 566 O O . LYS A 1 72 ? 10.888 6.893 -16.411 1.00 91.38 72 LYS A O 1
ATOM 571 N N . GLY A 1 73 ? 9.086 8.061 -15.781 1.00 92.38 73 GLY A N 1
ATOM 572 C CA . GLY A 1 73 ? 8.986 8.873 -16.999 1.00 92.38 73 GLY A CA 1
ATOM 573 C C . GLY A 1 73 ? 8.354 8.146 -18.191 1.00 92.38 73 GLY A C 1
ATOM 574 O O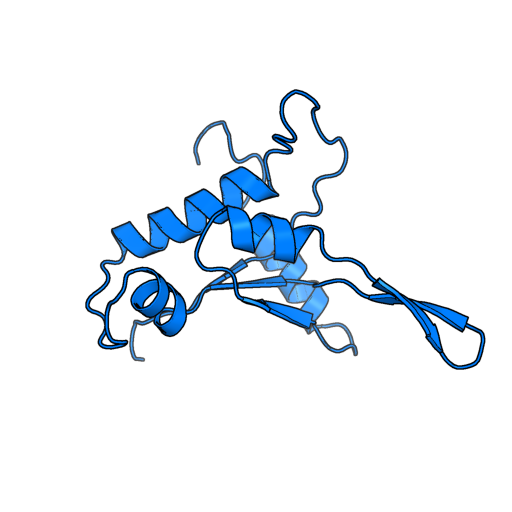 . GLY A 1 73 ? 8.544 8.562 -19.334 1.00 92.38 73 GLY A O 1
ATOM 575 N N . HIS A 1 74 ? 7.615 7.066 -17.938 1.00 91.06 74 HIS A N 1
ATOM 576 C CA . HIS A 1 74 ? 6.984 6.233 -18.953 1.00 91.06 74 HIS A CA 1
ATOM 577 C C . HIS A 1 74 ? 5.454 6.403 -18.989 1.00 91.06 74 HIS A C 1
ATOM 579 O O . HIS A 1 74 ? 4.826 6.594 -17.944 1.00 91.06 74 HIS A O 1
ATOM 585 N N . P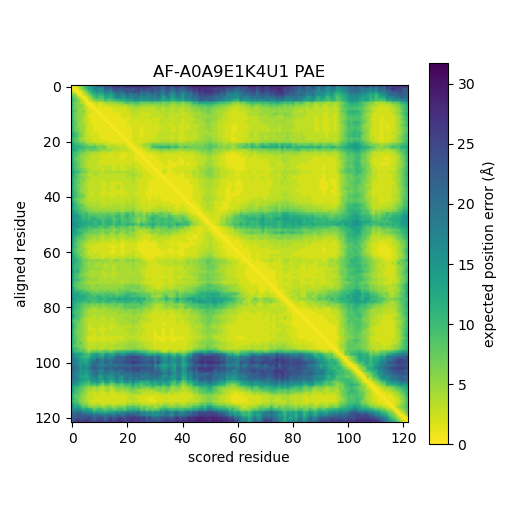RO A 1 75 ? 4.829 6.304 -20.178 1.00 87.62 75 PRO A N 1
ATOM 586 C CA . PRO A 1 75 ? 3.376 6.242 -20.291 1.00 87.62 75 PRO A CA 1
ATOM 587 C C . PRO A 1 75 ? 2.827 4.920 -19.734 1.00 87.62 75 PRO A C 1
ATOM 589 O O . PRO A 1 75 ? 3.510 3.894 -19.761 1.00 87.62 75 PRO A O 1
ATOM 592 N N . ASP A 1 76 ? 1.578 4.952 -19.277 1.00 84.25 76 ASP A N 1
ATOM 593 C CA . ASP A 1 76 ? 0.849 3.797 -18.743 1.00 84.25 76 ASP A CA 1
ATOM 594 C C . ASP A 1 76 ? 0.323 2.898 -19.874 1.00 84.25 76 ASP A C 1
ATOM 596 O O . ASP A 1 76 ? -0.824 2.988 -20.307 1.00 84.25 76 ASP A O 1
ATOM 600 N N . ILE A 1 77 ? 1.236 2.121 -20.455 1.00 84.06 77 ILE A N 1
ATOM 601 C CA . ILE A 1 77 ? 0.986 1.195 -21.574 1.00 84.06 77 ILE A CA 1
ATOM 602 C C . ILE A 1 77 ? 1.659 -0.165 -21.336 1.00 84.06 77 ILE A C 1
ATOM 604 O O . ILE A 1 77 ? 2.109 -0.809 -22.282 1.00 84.06 77 ILE A O 1
ATOM 608 N N . GLU A 1 78 ? 1.819 -0.556 -20.067 1.00 79.50 78 GLU A N 1
ATOM 609 C CA . GLU A 1 78 ? 2.478 -1.811 -19.657 1.00 79.50 78 GLU A CA 1
ATOM 610 C C . GLU A 1 78 ? 3.941 -1.942 -20.134 1.00 79.50 78 GLU A C 1
ATOM 612 O O . GLU A 1 78 ? 4.492 -3.035 -20.250 1.00 79.50 78 GLU A O 1
ATOM 617 N N . VAL A 1 79 ? 4.614 -0.814 -20.396 1.00 84.94 79 VAL A N 1
ATOM 618 C CA . VAL A 1 79 ? 6.029 -0.805 -20.814 1.00 84.94 79 VAL A CA 1
ATOM 619 C C . VAL A 1 79 ? 6.973 -1.230 -19.682 1.00 84.94 79 VAL A C 1
ATOM 621 O O . VAL A 1 79 ? 8.099 -1.666 -19.931 1.00 84.94 79 VAL A O 1
ATOM 624 N N . ILE A 1 80 ? 6.524 -1.105 -18.431 1.00 83.75 80 ILE A N 1
ATOM 625 C CA . ILE A 1 80 ? 7.293 -1.512 -17.259 1.00 83.75 80 ILE A CA 1
ATOM 626 C C . ILE A 1 80 ? 7.185 -3.024 -17.067 1.00 83.75 80 ILE A C 1
ATOM 628 O O . ILE A 1 80 ? 6.095 -3.588 -16.988 1.00 83.75 80 ILE A O 1
ATOM 632 N N . SER A 1 81 ? 8.337 -3.687 -16.962 1.00 86.69 81 SER A N 1
ATOM 633 C CA . SER A 1 81 ? 8.389 -5.130 -16.752 1.00 86.69 81 SER A CA 1
ATOM 634 C C . SER A 1 81 ? 7.913 -5.524 -15.354 1.00 86.69 81 SER A C 1
ATOM 636 O O . SER A 1 81 ? 8.070 -4.788 -14.377 1.00 86.69 81 SER A O 1
ATOM 638 N N . PHE A 1 82 ? 7.415 -6.755 -15.240 1.00 85.50 82 PHE A N 1
ATOM 639 C CA . PHE A 1 82 ? 7.056 -7.346 -13.954 1.00 85.50 82 PHE A CA 1
ATOM 640 C C . PHE A 1 82 ? 8.221 -7.332 -12.949 1.00 85.50 82 PHE A C 1
ATOM 642 O O . PHE A 1 82 ? 8.006 -7.037 -11.777 1.00 85.50 82 PHE A O 1
ATOM 649 N N . ASP A 1 83 ? 9.455 -7.575 -13.403 1.00 88.69 83 ASP A N 1
ATOM 650 C CA . ASP A 1 83 ? 10.647 -7.517 -12.545 1.00 88.69 83 ASP A CA 1
ATOM 651 C C . ASP A 1 83 ? 10.882 -6.113 -11.977 1.00 88.69 83 ASP A C 1
ATOM 653 O O . ASP A 1 83 ? 11.217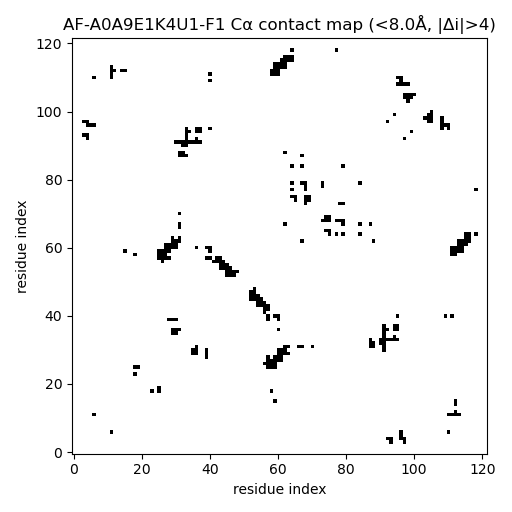 -5.965 -10.802 1.00 88.69 83 ASP A O 1
ATOM 657 N N . SER A 1 84 ? 10.663 -5.072 -12.787 1.00 89.31 84 SER A N 1
ATOM 658 C CA . SER A 1 84 ? 10.781 -3.686 -12.332 1.00 89.31 84 SER A CA 1
ATOM 659 C C . SER A 1 84 ? 9.700 -3.334 -11.307 1.00 89.31 84 SER A C 1
ATOM 661 O O . SER A 1 84 ? 10.013 -2.682 -10.312 1.00 89.31 84 SER A O 1
ATOM 663 N N . ARG A 1 85 ? 8.463 -3.822 -11.487 1.00 87.88 85 ARG A N 1
ATOM 664 C CA . ARG A 1 85 ? 7.390 -3.658 -10.489 1.00 87.88 85 ARG A CA 1
ATOM 665 C C . ARG A 1 85 ? 7.704 -4.397 -9.190 1.00 87.88 85 ARG A C 1
ATOM 667 O O . ARG A 1 85 ? 7.597 -3.834 -8.103 1.00 87.88 85 ARG A O 1
ATOM 674 N N . LEU A 1 86 ? 8.173 -5.644 -9.282 1.00 89.00 86 LEU A N 1
ATOM 675 C CA . LEU A 1 86 ? 8.632 -6.399 -8.113 1.00 89.00 86 LEU A CA 1
ATOM 676 C C . LEU A 1 86 ? 9.757 -5.672 -7.375 1.00 89.00 86 LEU A C 1
ATOM 678 O O . LEU A 1 86 ? 9.808 -5.719 -6.146 1.00 89.00 86 LEU A O 1
ATOM 682 N N . GLN A 1 87 ? 10.653 -5.002 -8.099 1.00 90.88 87 GLN A N 1
ATOM 683 C CA . GLN A 1 87 ? 11.685 -4.179 -7.490 1.00 90.88 87 GLN A CA 1
ATOM 684 C C . GLN A 1 87 ? 11.086 -2.985 -6.733 1.00 90.88 87 GLN A C 1
ATOM 686 O O . GLN A 1 87 ? 11.411 -2.829 -5.557 1.00 90.88 87 GLN A O 1
ATOM 691 N N . SER A 1 88 ? 10.166 -2.220 -7.335 1.00 91.19 88 SER A N 1
ATOM 692 C CA . SER A 1 88 ? 9.455 -1.121 -6.657 1.00 91.19 88 SER A CA 1
ATOM 693 C C . SER A 1 88 ? 8.766 -1.596 -5.367 1.00 91.19 88 SER A C 1
ATOM 695 O O . SER A 1 88 ? 8.948 -1.011 -4.296 1.00 91.19 88 SER A O 1
ATOM 697 N N . ILE A 1 89 ? 8.048 -2.724 -5.428 1.00 90.38 89 ILE A N 1
ATOM 698 C CA . ILE A 1 89 ? 7.385 -3.334 -4.264 1.00 90.38 89 ILE A CA 1
ATOM 699 C C . ILE A 1 89 ? 8.409 -3.737 -3.195 1.00 90.38 89 ILE A C 1
ATOM 701 O O . ILE A 1 89 ? 8.206 -3.470 -2.009 1.00 90.38 89 ILE A O 1
ATOM 705 N N . ASN A 1 90 ? 9.520 -4.365 -3.587 1.00 89.44 90 ASN A N 1
ATOM 706 C CA . ASN A 1 90 ? 10.575 -4.755 -2.652 1.00 89.44 90 ASN A CA 1
ATOM 707 C C . ASN A 1 90 ? 11.217 -3.542 -1.972 1.00 89.44 90 ASN A C 1
ATOM 709 O O . ASN A 1 90 ? 11.475 -3.596 -0.771 1.00 89.44 90 ASN A O 1
ATOM 713 N N . GLU A 1 91 ? 11.442 -2.448 -2.698 1.00 90.19 91 GLU A N 1
ATOM 714 C CA . GLU A 1 91 ? 11.948 -1.200 -2.124 1.00 90.19 91 GLU A CA 1
ATOM 715 C C . GLU A 1 91 ? 10.985 -0.635 -1.074 1.00 90.19 91 GLU A C 1
ATOM 717 O O . GLU A 1 91 ? 11.421 -0.257 0.015 1.00 90.19 91 GLU A O 1
ATOM 722 N N . ILE A 1 92 ? 9.676 -0.631 -1.348 1.00 90.56 92 ILE A N 1
ATOM 723 C CA . ILE A 1 92 ? 8.658 -0.211 -0.373 1.00 90.56 92 ILE A CA 1
ATOM 724 C C . ILE A 1 92 ? 8.678 -1.128 0.856 1.00 90.56 92 ILE A C 1
ATOM 726 O O . ILE A 1 92 ? 8.689 -0.640 1.988 1.00 90.56 92 ILE A O 1
ATOM 730 N N . LEU A 1 93 ? 8.714 -2.450 0.663 1.00 87.62 93 LEU A N 1
ATOM 731 C CA . LEU A 1 93 ? 8.720 -3.417 1.764 1.00 87.62 93 LEU A CA 1
ATOM 732 C C . LEU A 1 93 ? 9.961 -3.262 2.644 1.00 87.62 93 LEU A C 1
ATOM 734 O O . LEU A 1 93 ? 9.826 -3.114 3.853 1.00 87.62 93 LEU A O 1
ATOM 738 N N . VAL A 1 94 ? 11.162 -3.217 2.066 1.00 84.81 94 VAL A N 1
ATOM 739 C CA . VAL A 1 94 ? 12.409 -3.099 2.840 1.00 84.81 94 VAL A CA 1
ATOM 740 C C . VAL A 1 94 ? 12.414 -1.837 3.705 1.00 84.81 94 VAL A C 1
ATOM 742 O O . VAL A 1 94 ? 12.821 -1.899 4.861 1.00 84.81 94 VAL A O 1
ATOM 745 N N . ASN A 1 95 ? 11.910 -0.717 3.185 1.00 84.56 95 ASN A N 1
ATOM 746 C CA . ASN A 1 95 ? 11.907 0.564 3.894 1.00 84.56 95 ASN A CA 1
ATOM 747 C C . ASN A 1 95 ? 10.752 0.734 4.902 1.00 84.56 95 ASN A C 1
ATOM 749 O O . ASN A 1 95 ? 10.791 1.649 5.723 1.00 84.56 95 ASN A O 1
ATOM 753 N N . THR A 1 96 ? 9.720 -0.116 4.852 1.00 83.44 96 THR A N 1
ATOM 754 C CA . THR A 1 96 ? 8.557 -0.049 5.763 1.00 83.44 96 THR A CA 1
ATOM 755 C C . THR A 1 96 ? 8.500 -1.204 6.766 1.00 83.44 96 THR A C 1
ATOM 757 O O . THR A 1 96 ? 7.924 -1.050 7.843 1.00 83.44 96 THR A O 1
ATOM 760 N N . GLU A 1 97 ? 9.090 -2.356 6.436 1.00 74.94 97 GLU A N 1
ATOM 761 C CA . GLU A 1 97 ? 9.184 -3.537 7.298 1.00 74.94 97 GLU A CA 1
ATOM 762 C C . GLU A 1 97 ? 10.386 -3.489 8.219 1.00 74.94 97 GLU A C 1
ATOM 764 O O . GLU A 1 97 ? 10.283 -3.711 9.425 1.00 74.94 97 GLU A O 1
ATOM 769 N N . VAL A 1 98 ? 11.552 -3.257 7.626 1.00 57.75 98 VAL A N 1
ATOM 770 C CA . VAL A 1 98 ? 12.776 -3.129 8.381 1.00 57.75 98 VAL A CA 1
ATOM 771 C C . VAL A 1 98 ? 12.739 -1.700 8.864 1.00 57.75 98 VAL A C 1
ATOM 773 O O . VAL A 1 98 ? 12.805 -0.774 8.063 1.00 57.75 98 VAL A O 1
ATOM 776 N N . GLY A 1 99 ? 12.584 -1.507 10.169 1.00 52.19 99 GLY A N 1
ATOM 777 C CA . GLY A 1 99 ? 12.739 -0.204 10.799 1.00 52.19 99 GLY A CA 1
ATOM 778 C C . GLY A 1 99 ? 14.169 0.313 10.653 1.00 52.19 99 GLY A C 1
ATOM 779 O O . GLY A 1 99 ? 14.831 0.553 11.648 1.00 52.19 99 GLY A O 1
ATOM 780 N N . GLN A 1 100 ? 14.684 0.489 9.438 1.00 48.59 100 GLN A N 1
ATOM 781 C CA . GLN A 1 100 ? 15.919 1.208 9.175 1.00 48.59 100 GLN A CA 1
ATOM 782 C C . GLN A 1 100 ? 15.636 2.708 9.262 1.00 48.59 100 GLN A C 1
ATOM 784 O O . GLN A 1 100 ? 15.883 3.476 8.341 1.00 48.59 100 GLN A O 1
ATOM 789 N N . ASN A 1 101 ? 15.188 3.150 10.438 1.00 43.31 101 ASN A N 1
ATOM 790 C CA . ASN A 1 101 ? 15.592 4.457 10.926 1.00 43.31 101 ASN A CA 1
ATOM 791 C C . ASN A 1 101 ? 17.051 4.317 11.355 1.00 43.31 101 ASN A C 1
ATOM 793 O O . ASN A 1 101 ? 17.310 4.101 12.538 1.00 43.31 101 ASN A O 1
ATOM 797 N N . TYR A 1 102 ? 17.967 4.332 10.377 1.00 50.84 102 TYR A N 1
ATOM 798 C CA . TYR A 1 102 ? 19.401 4.600 10.534 1.00 50.84 102 TYR A CA 1
ATOM 799 C C . TYR A 1 102 ? 19.980 4.244 11.927 1.00 50.84 102 TYR A C 1
ATOM 801 O O . TYR A 1 102 ? 20.501 5.112 12.620 1.00 50.84 102 TYR A O 1
ATOM 809 N N . GLY A 1 103 ? 19.862 2.976 12.359 1.00 43.47 103 GLY A N 1
ATOM 810 C CA . GLY A 1 103 ? 20.463 2.478 13.608 1.00 43.47 103 GLY A CA 1
ATOM 811 C C . GLY A 1 103 ? 19.540 2.083 14.775 1.00 43.47 103 GLY A C 1
ATOM 812 O O . GLY A 1 103 ? 20.071 1.709 15.817 1.00 43.47 103 GLY A O 1
ATOM 813 N N . SER A 1 104 ? 18.207 2.097 14.650 1.00 45.97 104 SER A N 1
ATOM 814 C CA . SER A 1 104 ? 17.305 1.607 15.719 1.00 45.97 104 SER A CA 1
ATOM 815 C C . SER A 1 104 ? 16.326 0.541 15.224 1.00 45.97 104 SER A C 1
ATOM 817 O O . SER A 1 104 ? 15.569 0.782 14.295 1.00 45.97 104 SER A O 1
ATOM 819 N N . VAL A 1 105 ? 16.324 -0.648 15.840 1.00 50.56 105 VAL A N 1
ATOM 820 C CA . VAL A 1 105 ? 15.318 -1.687 15.560 1.00 50.56 105 VAL A CA 1
ATOM 821 C C . VAL A 1 105 ? 13.979 -1.212 16.121 1.00 50.56 105 VAL A C 1
ATOM 823 O O . VAL A 1 105 ? 13.825 -1.084 17.332 1.00 50.56 105 VAL A O 1
ATOM 826 N N . LEU A 1 106 ? 13.009 -0.929 15.250 1.00 53.94 106 LEU A N 1
ATOM 827 C CA . LEU A 1 106 ? 11.652 -0.597 15.682 1.00 53.94 106 LEU A CA 1
ATOM 828 C C . LEU A 1 106 ? 10.954 -1.870 16.180 1.00 53.94 106 LEU A C 1
ATOM 830 O O . LEU A 1 106 ? 10.671 -2.771 15.394 1.00 53.94 106 LEU A O 1
ATOM 834 N N . GLU A 1 107 ? 10.652 -1.932 17.478 1.00 50.38 107 GLU A N 1
ATOM 835 C CA . GLU A 1 107 ? 9.985 -3.083 18.110 1.00 50.38 107 GLU A CA 1
ATOM 836 C C . GLU A 1 107 ? 8.542 -3.304 17.611 1.00 50.38 107 GLU A C 1
ATOM 838 O O . GLU A 1 107 ? 8.009 -4.402 17.743 1.00 50.38 10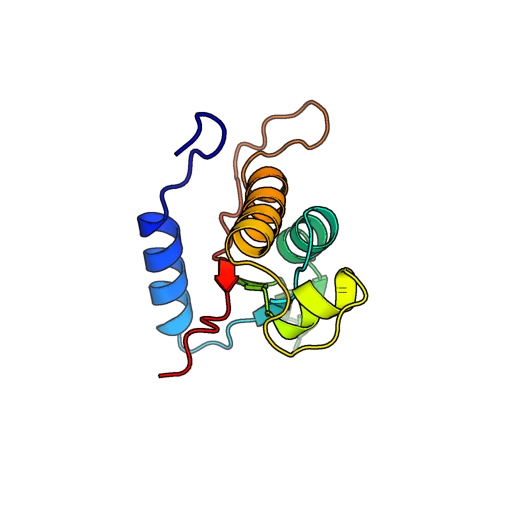7 GLU A O 1
ATOM 843 N N . ASN A 1 108 ? 7.916 -2.293 16.991 1.00 57.56 108 ASN A N 1
ATOM 844 C CA . ASN A 1 108 ? 6.526 -2.337 16.527 1.00 57.56 108 ASN A CA 1
ATOM 845 C C . ASN A 1 108 ? 6.390 -1.875 15.070 1.00 57.56 108 ASN A C 1
ATOM 847 O O . ASN A 1 108 ? 5.977 -0.752 14.779 1.00 57.56 108 ASN A O 1
ATOM 851 N N . VAL A 1 109 ? 6.724 -2.760 14.134 1.00 65.94 109 VAL A N 1
ATOM 852 C CA . VAL A 1 109 ? 6.518 -2.526 12.699 1.00 65.94 109 VAL A CA 1
ATOM 853 C C . VAL A 1 109 ? 5.017 -2.525 12.397 1.00 65.94 109 VAL A C 1
ATOM 855 O O . VAL A 1 109 ? 4.321 -3.511 12.646 1.00 65.94 109 VAL A O 1
ATOM 858 N N . LYS A 1 110 ? 4.506 -1.431 11.814 1.00 76.69 110 LYS A N 1
ATOM 859 C CA . LYS A 1 110 ? 3.070 -1.248 11.523 1.00 76.69 110 LYS A CA 1
ATOM 860 C C . LYS A 1 110 ? 2.500 -2.355 10.630 1.00 76.69 110 LYS A C 1
ATOM 862 O O . LYS A 1 110 ? 1.310 -2.649 10.728 1.00 76.69 110 LYS A O 1
ATOM 867 N N . ASN A 1 111 ? 3.326 -2.998 9.798 1.00 81.31 111 ASN A N 1
ATOM 868 C CA . ASN A 1 111 ? 2.940 -4.080 8.887 1.00 81.31 111 ASN A CA 1
ATOM 869 C C . ASN A 1 111 ? 1.714 -3.692 8.044 1.00 81.31 111 ASN A C 1
ATOM 871 O O . ASN A 1 111 ? 0.632 -4.277 8.155 1.00 81.31 111 ASN A O 1
ATOM 875 N N . VAL A 1 112 ? 1.844 -2.603 7.296 1.00 87.31 112 VAL A N 1
ATOM 876 C CA . VAL A 1 112 ? 0.781 -2.093 6.430 1.00 87.31 112 VAL A CA 1
ATOM 877 C C . VAL A 1 112 ? 0.645 -3.028 5.215 1.00 87.31 112 VAL A C 1
ATOM 879 O O . VAL A 1 112 ? 1.664 -3.414 4.636 1.00 87.31 112 VAL A O 1
ATOM 882 N N . PRO A 1 113 ? -0.571 -3.470 4.840 1.00 92.62 113 PRO A N 1
ATOM 883 C CA . PRO A 1 113 ? -0.770 -4.222 3.606 1.00 92.62 113 PRO A CA 1
ATOM 884 C C . PRO A 1 113 ? -0.404 -3.373 2.387 1.00 92.62 113 PRO A C 1
ATOM 886 O O . PRO A 1 113 ? -0.758 -2.198 2.335 1.00 92.62 113 PRO A O 1
ATOM 889 N N . ILE A 1 114 ? 0.252 -3.989 1.407 1.00 92.19 114 ILE A N 1
ATOM 890 C CA . ILE A 1 114 ? 0.471 -3.397 0.085 1.00 92.19 114 ILE A CA 1
ATOM 891 C C . ILE A 1 114 ? -0.496 -4.069 -0.879 1.00 92.19 114 ILE A C 1
ATOM 893 O O . ILE A 1 114 ? -0.583 -5.301 -0.918 1.00 92.19 114 ILE A O 1
ATOM 897 N N . ILE A 1 115 ? -1.234 -3.251 -1.612 1.00 93.19 115 ILE A N 1
ATOM 898 C CA . ILE A 1 115 ? -2.122 -3.661 -2.689 1.00 93.19 115 ILE A CA 1
ATOM 899 C C . ILE A 1 115 ? -1.487 -3.138 -3.970 1.00 93.19 115 ILE A C 1
ATOM 901 O O . ILE A 1 115 ? -1.108 -1.972 -4.017 1.00 93.19 115 ILE A O 1
ATOM 905 N N . PHE A 1 116 ? -1.328 -3.998 -4.964 1.00 89.44 116 PHE A N 1
ATOM 906 C CA . PHE A 1 116 ? -0.725 -3.634 -6.237 1.00 89.44 116 PHE A CA 1
ATOM 907 C C . PHE A 1 116 ? -1.647 -4.044 -7.375 1.00 89.44 116 PHE A C 1
ATOM 909 O O . PHE A 1 116 ? -2.403 -5.014 -7.234 1.00 89.44 116 PHE A O 1
ATOM 916 N N . ASP A 1 117 ? -1.595 -3.296 -8.471 1.00 83.94 117 ASP A N 1
ATOM 917 C CA . ASP A 1 117 ? -2.391 -3.604 -9.651 1.00 83.94 117 ASP A CA 1
ATOM 918 C C . ASP A 1 117 ? -1.938 -4.925 -10.291 1.00 83.94 117 ASP A C 1
ATOM 920 O O . ASP A 1 117 ? -0.745 -5.241 -10.385 1.00 83.94 117 ASP A O 1
ATOM 924 N N . SER A 1 118 ? -2.905 -5.721 -10.736 1.00 72.50 118 SER A N 1
ATOM 925 C CA . SER A 1 118 ? -2.636 -6.849 -11.607 1.00 72.50 118 SER A CA 1
ATOM 926 C C . SER A 1 118 ? -2.861 -6.401 -13.044 1.00 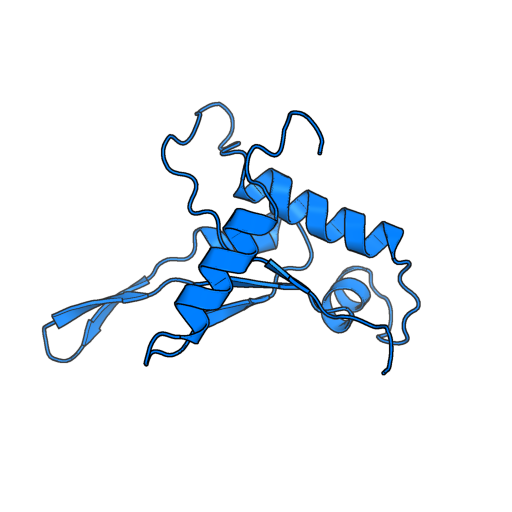72.50 118 SER A C 1
ATOM 928 O O . SER A 1 118 ? -3.939 -6.610 -13.586 1.00 72.50 118 SER A O 1
ATOM 930 N N . ASP A 1 119 ? -1.813 -5.908 -13.704 1.00 63.81 119 ASP A N 1
ATOM 931 C CA . ASP A 1 119 ? -1.839 -5.598 -15.149 1.00 63.81 119 ASP A CA 1
ATOM 932 C C . ASP A 1 119 ? -2.067 -6.843 -16.044 1.00 63.81 119 ASP A C 1
ATOM 934 O O . ASP A 1 119 ? -1.889 -6.814 -17.255 1.00 63.81 119 ASP A O 1
ATOM 938 N N . GLN A 1 120 ? -2.435 -7.992 -15.467 1.00 54.66 120 GLN A N 1
ATOM 939 C CA . GLN A 1 120 ? -3.019 -9.096 -16.216 1.00 54.66 120 GLN A CA 1
ATOM 940 C C . GLN A 1 120 ? -4.485 -8.745 -16.456 1.00 54.66 120 GLN A C 1
ATOM 942 O O . GLN A 1 120 ? -5.353 -9.075 -15.649 1.00 54.66 120 GLN A O 1
ATOM 947 N N . ASN A 1 121 ? -4.725 -8.054 -17.567 1.00 44.09 121 ASN A N 1
ATOM 948 C CA . ASN A 1 121 ? -6.041 -7.851 -18.156 1.00 44.09 121 ASN A CA 1
ATOM 949 C C . ASN A 1 121 ? -6.802 -9.199 -18.145 1.00 44.09 121 ASN A C 1
ATOM 951 O O . ASN A 1 121 ? -6.460 -10.116 -18.898 1.00 44.09 121 ASN A O 1
ATOM 955 N N . THR A 1 122 ? -7.760 -9.347 -17.226 1.00 40.53 122 THR A N 1
ATOM 956 C CA . THR A 1 122 ? -8.709 -10.472 -17.185 1.00 40.53 122 THR A CA 1
ATOM 957 C C . THR A 1 122 ? -10.053 -10.012 -17.702 1.00 40.53 122 THR A C 1
ATOM 959 O O . THR A 1 122 ? -10.446 -8.870 -17.379 1.00 40.53 122 THR A O 1
#

Secondary structure (DSSP, 8-state):
--TT--S-HHHHHHHHHHHHTSSSPPPEEE-SSHHHHHHHHH-EEEEEETTEEEEEE-SEEEE-HHHHHHHTT--TTT-S-HHHHHHHHHHHHHHHHS--BTTB--S------EEE---S--

Nearest PDB structures (foldseek):
  1s2v-assembly1_A  TM=9.323E-01  e=9.892E-04  Mytilus edulis
  1m1b-assembly1_A  TM=9.301E-01  e=1.126E-03  Mytilus edulis
  1s2v-assembly1_C  TM=9.320E-01  e=2.976E-03  Mytilus edulis
  7o9r-assembly1_BBB  TM=5.166E-01  e=1.015E+00  Rhizorhabdus wittichii RW1
  7o5w-assembly1_BBB  TM=4.986E-01  e=1.155E+00  Rhizorhabdus wittichii RW1

Foldseek 3Di:
DPPLQPDDLVNLVVLVVVVVPDPDDQAEEEDQAQVSLLCLLPDKDWDDDPNDIDIDHHQAYEYELCVNQVVVVHHSPCPDDPVSSVVRVVRSRSNQRQVPPPPDGDPDRVSRRYDYDDPPPD

Radius of gyration: 15.76 Å; Cα contacts (8 Å, |Δi|>4): 174; chains: 1; bounding box: 38×32×42 Å

Mean predicted aligned error: 7.01 Å